Protein AF-A0A967RZT4-F1 (afdb_monomer_lite)

Radius of gyration: 15.17 Å; chains: 1; bounding box: 37×21×42 Å

pLDDT: mean 93.86, std 5.47, range [57.56, 97.88]

Foldseek 3Di:
DQVVVVHADEAEDEDAQDPVCVVPCPPCNVLFHCVQVVVVVVLCPDPNDPDHPWYWYTGSNDIGTDDDDDDDD

Structure (mmCIF, N/CA/C/O backbone):
data_AF-A0A967RZT4-F1
#
_entry.id   AF-A0A967RZT4-F1
#
loop_
_atom_site.group_PDB
_atom_site.id
_atom_site.type_symbol
_atom_site.label_atom_id
_atom_site.label_alt_id
_atom_site.label_comp_id
_atom_site.label_asym_id
_atom_site.label_entity_id
_atom_site.label_seq_id
_atom_site.pdbx_PDB_ins_code
_atom_site.Cartn_x
_atom_site.Cartn_y
_atom_site.Cartn_z
_atom_site.occupancy
_atom_site.B_iso_or_equiv
_atom_site.auth_seq_id
_atom_site.auth_comp_id
_atom_site.auth_asym_id
_atom_site.auth_atom_id
_atom_site.pdbx_PDB_model_num
ATOM 1 N N . GLU A 1 1 ? -11.768 12.844 15.560 1.00 57.56 1 GLU A N 1
ATOM 2 C CA . GLU A 1 1 ? -12.348 12.979 14.202 1.00 57.56 1 GLU A CA 1
ATOM 3 C C . GLU A 1 1 ? -12.429 11.613 13.517 1.00 57.56 1 GLU A C 1
ATOM 5 O O . GLU A 1 1 ? -11.948 10.663 14.124 1.00 57.56 1 GLU A O 1
ATOM 10 N N . GLY A 1 2 ? -13.076 11.508 12.341 1.00 85.31 2 GLY A N 1
ATOM 11 C CA . GLY A 1 2 ? -13.149 10.331 11.443 1.00 85.31 2 GLY A CA 1
ATOM 12 C C . GLY A 1 2 ? -13.678 9.018 12.040 1.00 85.31 2 GLY A C 1
ATOM 13 O O . GLY A 1 2 ? -14.800 8.600 11.756 1.00 85.31 2 GLY A O 1
ATOM 14 N N . ALA A 1 3 ? -12.883 8.398 12.912 1.00 88.19 3 ALA A N 1
ATOM 15 C CA . ALA A 1 3 ? -13.125 7.092 13.521 1.00 88.19 3 ALA A CA 1
ATOM 16 C C . ALA A 1 3 ? -14.476 6.989 14.252 1.00 88.19 3 ALA A C 1
ATOM 18 O O . ALA A 1 3 ? -15.157 5.976 14.135 1.00 88.19 3 ALA A O 1
ATOM 19 N N . LYS A 1 4 ? -14.927 8.060 14.931 1.00 93.00 4 LYS A N 1
ATOM 20 C CA . LYS A 1 4 ? -16.257 8.107 15.584 1.00 93.00 4 LYS A CA 1
ATOM 21 C C . LYS A 1 4 ? -17.441 7.949 14.617 1.00 93.00 4 LYS A C 1
ATOM 23 O O . LYS A 1 4 ? -18.552 7.695 15.059 1.00 93.00 4 LYS A O 1
ATOM 28 N N . TYR A 1 5 ? -17.201 8.126 13.320 1.00 94.81 5 TYR A N 1
ATOM 29 C CA . TYR A 1 5 ? -18.178 7.960 12.246 1.00 94.81 5 TYR A CA 1
ATOM 30 C C . TYR A 1 5 ? -17.880 6.723 11.384 1.00 94.81 5 TYR A C 1
ATOM 32 O O . TYR A 1 5 ? -18.402 6.613 10.281 1.00 94.81 5 TYR A O 1
ATOM 40 N N . GLY A 1 6 ? -17.010 5.815 11.846 1.00 90.94 6 GLY A N 1
ATOM 41 C CA . GLY A 1 6 ? -16.620 4.617 11.097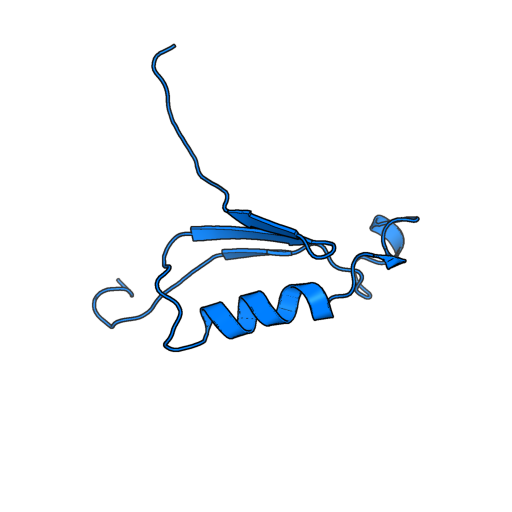 1.00 90.94 6 GLY A CA 1
ATOM 42 C C . GLY A 1 6 ? -15.715 4.888 9.890 1.00 90.94 6 GLY A C 1
ATOM 43 O O . GLY A 1 6 ? -15.516 3.996 9.071 1.00 90.94 6 GLY A O 1
ATOM 44 N N . ILE A 1 7 ? -15.152 6.095 9.766 1.00 95.12 7 ILE A N 1
ATOM 45 C CA . ILE A 1 7 ? -14.253 6.444 8.661 1.00 95.12 7 ILE A CA 1
ATOM 46 C C . ILE A 1 7 ? -12.858 5.901 8.974 1.00 95.12 7 ILE A C 1
ATOM 48 O O . ILE A 1 7 ? -12.185 6.395 9.883 1.00 95.12 7 ILE A O 1
ATOM 52 N N . LYS A 1 8 ? -12.434 4.893 8.206 1.00 96.12 8 LYS A N 1
ATOM 53 C CA . LYS A 1 8 ? -11.088 4.309 8.252 1.00 96.12 8 LYS A CA 1
ATOM 54 C C . LYS A 1 8 ? -10.174 5.051 7.283 1.00 96.12 8 LYS A C 1
ATOM 56 O O . LYS A 1 8 ? -10.588 5.411 6.183 1.00 96.12 8 LYS A O 1
ATOM 61 N N . VAL A 1 9 ? -8.930 5.274 7.692 1.00 95.94 9 VAL A N 1
ATOM 62 C CA . VAL A 1 9 ? -7.920 5.959 6.875 1.00 95.94 9 VAL A CA 1
ATOM 63 C C . VAL A 1 9 ? -6.623 5.176 6.964 1.00 95.94 9 VAL A C 1
ATOM 65 O O . VAL A 1 9 ? -6.172 4.892 8.064 1.00 95.94 9 VAL A O 1
ATOM 68 N N . ASN A 1 10 ? -6.013 4.848 5.830 1.00 96.25 10 ASN A N 1
ATOM 69 C CA . ASN A 1 10 ? -4.702 4.201 5.757 1.00 96.25 10 ASN A CA 1
ATOM 70 C C . ASN A 1 10 ? -3.863 4.884 4.673 1.00 96.25 10 ASN A C 1
ATOM 72 O O . ASN A 1 10 ? -4.415 5.514 3.767 1.00 96.25 10 ASN A O 1
ATOM 76 N N . ALA A 1 11 ? -2.543 4.743 4.752 1.00 97.38 11 ALA A N 1
ATOM 77 C CA . ALA A 1 11 ? -1.611 5.256 3.756 1.00 97.38 11 ALA A CA 1
ATOM 78 C C . ALA A 1 11 ? -0.934 4.111 2.998 1.00 97.38 11 ALA A C 1
ATOM 80 O O . ALA A 1 11 ? -0.559 3.089 3.577 1.00 97.38 11 ALA A O 1
ATOM 81 N N . ILE A 1 12 ? -0.739 4.308 1.696 1.00 97.56 12 ILE A N 1
ATOM 82 C CA . ILE A 1 12 ? 0.034 3.406 0.844 1.00 97.56 12 ILE A CA 1
ATOM 83 C C . ILE A 1 12 ? 1.224 4.192 0.300 1.00 97.56 12 ILE A C 1
ATOM 85 O O . ILE A 1 12 ? 1.057 5.298 -0.212 1.00 97.56 12 ILE A O 1
ATOM 89 N N . ALA A 1 13 ? 2.412 3.606 0.399 1.00 96.62 13 ALA A N 1
ATOM 90 C CA . ALA A 1 13 ? 3.629 4.008 -0.289 1.00 96.62 13 ALA A CA 1
ATOM 91 C C . ALA A 1 13 ? 3.841 3.053 -1.481 1.00 96.62 13 ALA A C 1
ATOM 93 O O . ALA A 1 13 ? 4.485 2.011 -1.328 1.00 96.62 13 ALA A O 1
ATOM 94 N N . PRO A 1 14 ? 3.235 3.330 -2.651 1.00 95.88 14 PRO A N 1
ATOM 95 C CA . PRO A 1 14 ? 3.317 2.432 -3.791 1.00 95.88 14 PRO A CA 1
ATOM 96 C C . PRO A 1 14 ? 4.635 2.615 -4.545 1.00 95.88 14 PRO A C 1
ATOM 98 O O . PRO A 1 14 ? 5.104 3.739 -4.734 1.00 95.88 14 PRO A O 1
ATOM 101 N N . VAL A 1 15 ? 5.176 1.516 -5.068 1.00 95.06 15 VAL A N 1
ATOM 102 C CA . VAL A 1 15 ? 6.209 1.559 -6.109 1.00 95.06 15 VAL A CA 1
ATOM 103 C C . VAL A 1 15 ? 5.687 0.811 -7.325 1.00 95.06 15 VAL A C 1
ATOM 105 O O . VAL A 1 15 ? 5.518 -0.407 -7.304 1.00 95.06 15 VAL A O 1
ATOM 108 N N . ALA A 1 16 ? 5.412 1.562 -8.385 1.00 95.75 16 ALA A N 1
ATOM 109 C CA . ALA A 1 16 ? 4.845 1.041 -9.618 1.00 95.75 16 ALA A CA 1
ATOM 110 C C . ALA A 1 16 ? 5.428 1.770 -10.830 1.00 95.75 16 ALA A C 1
ATOM 112 O O . ALA A 1 16 ? 5.758 2.958 -10.754 1.00 95.75 16 ALA A O 1
ATOM 113 N N . ARG A 1 17 ? 5.514 1.071 -11.960 1.00 95.25 17 ARG A N 1
ATOM 114 C CA . ARG A 1 17 ? 5.849 1.615 -13.272 1.00 95.25 17 ARG A CA 1
ATOM 115 C C . ARG A 1 17 ? 4.637 2.354 -13.824 1.00 95.25 17 ARG A C 1
ATOM 117 O O . ARG A 1 17 ? 3.648 1.760 -14.239 1.00 95.25 17 ARG A O 1
ATOM 124 N N . THR A 1 18 ? 4.737 3.670 -13.848 1.00 94.12 18 THR A N 1
ATOM 125 C CA . THR A 1 18 ? 3.752 4.582 -14.426 1.00 94.12 18 THR A CA 1
ATOM 126 C C . THR A 1 18 ? 4.467 5.508 -15.397 1.00 94.12 18 THR A C 1
ATOM 128 O O . THR A 1 18 ? 5.691 5.603 -15.369 1.00 94.12 18 THR A O 1
ATOM 131 N N . ARG A 1 19 ? 3.714 6.288 -16.177 1.00 93.94 19 ARG A N 1
ATOM 132 C CA . ARG A 1 19 ? 4.294 7.367 -16.992 1.00 93.94 19 ARG A CA 1
ATOM 133 C C . ARG A 1 19 ? 5.156 8.347 -16.174 1.00 93.94 19 ARG A C 1
ATOM 135 O O . ARG A 1 19 ? 6.057 8.962 -16.711 1.00 93.94 19 ARG A O 1
ATOM 142 N N . MET A 1 20 ? 4.881 8.521 -14.878 1.00 95.00 20 MET A N 1
ATOM 143 C CA . MET A 1 20 ? 5.647 9.430 -14.011 1.00 95.00 20 MET A CA 1
ATOM 144 C C . MET A 1 20 ? 6.965 8.819 -13.510 1.00 95.00 20 MET A C 1
ATOM 146 O O . MET A 1 20 ? 7.857 9.547 -13.089 1.00 95.00 20 MET A O 1
ATOM 150 N N . THR A 1 21 ? 7.078 7.490 -13.508 1.00 93.12 21 THR A N 1
ATOM 151 C CA . THR A 1 21 ? 8.158 6.750 -12.835 1.00 93.12 21 THR A CA 1
ATOM 152 C C . THR A 1 21 ? 8.969 5.864 -13.779 1.00 93.12 21 THR A C 1
ATOM 154 O O . THR A 1 21 ? 9.929 5.239 -13.336 1.00 93.12 21 THR A O 1
ATOM 157 N N . GLU A 1 22 ? 8.615 5.798 -15.066 1.00 87.31 22 GLU A N 1
ATOM 158 C CA . GLU A 1 22 ? 9.224 4.883 -16.038 1.00 87.31 22 GLU A CA 1
ATOM 159 C C . GLU A 1 22 ? 10.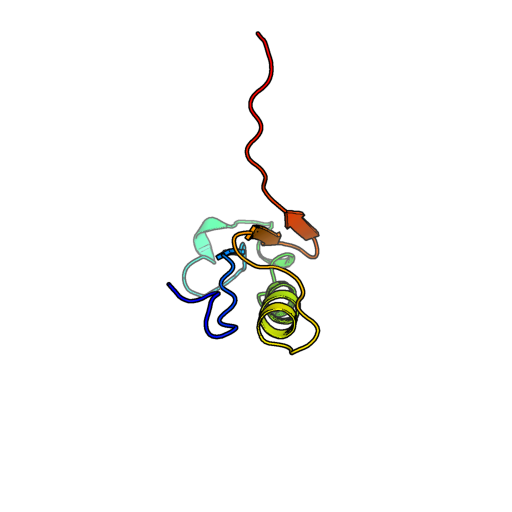740 5.062 -16.183 1.00 87.31 22 GLU A C 1
ATOM 161 O O . GLU A 1 22 ? 11.466 4.070 -16.146 1.00 87.31 22 GLU A O 1
ATOM 166 N N . ASP A 1 23 ? 11.222 6.305 -16.206 1.00 91.25 23 ASP A N 1
ATOM 167 C CA . ASP A 1 23 ? 12.652 6.614 -16.341 1.00 91.25 23 ASP A CA 1
ATOM 168 C C . ASP A 1 23 ? 13.437 6.485 -15.022 1.00 91.25 23 ASP A C 1
ATOM 170 O O . ASP A 1 23 ? 14.667 6.496 -15.020 1.00 91.25 23 ASP A O 1
ATOM 174 N N . LEU A 1 24 ? 12.746 6.352 -13.882 1.00 93.75 24 LEU A N 1
ATOM 175 C CA . LEU A 1 24 ? 13.365 6.305 -12.549 1.00 93.75 24 LEU A CA 1
ATOM 176 C C . LEU A 1 24 ? 13.676 4.878 -12.083 1.00 93.75 24 LEU A C 1
ATOM 178 O O . LEU A 1 24 ? 14.540 4.672 -11.234 1.00 93.75 24 LEU A O 1
ATOM 182 N N . LEU A 1 25 ? 12.939 3.892 -12.598 1.00 90.69 25 LEU A N 1
ATOM 183 C CA . LEU A 1 25 ? 12.927 2.528 -12.063 1.00 90.69 25 LEU A CA 1
ATOM 184 C C . LEU A 1 25 ? 13.933 1.590 -12.747 1.00 90.69 25 LEU A C 1
ATOM 186 O O . LEU A 1 25 ? 14.207 0.511 -12.225 1.00 90.69 25 LEU A O 1
ATOM 190 N N . GLY A 1 26 ? 14.500 1.970 -13.895 1.00 91.19 26 GLY A N 1
ATOM 191 C CA . GLY A 1 26 ? 15.489 1.152 -14.600 1.00 91.19 26 GLY A CA 1
ATOM 192 C C . GLY A 1 26 ? 14.998 -0.284 -14.884 1.00 91.19 26 GLY A C 1
ATOM 193 O O . GLY A 1 26 ? 13.810 -0.491 -15.143 1.00 91.19 26 GLY A O 1
ATOM 194 N N . PRO A 1 27 ? 15.873 -1.308 -14.811 1.00 91.06 27 PRO A N 1
ATOM 195 C CA . PRO A 1 27 ? 15.516 -2.686 -15.170 1.00 91.06 27 PRO A CA 1
ATOM 196 C C . PRO A 1 27 ? 14.424 -3.326 -14.302 1.00 91.06 27 PRO A C 1
ATOM 198 O O . PRO A 1 27 ? 13.790 -4.288 -14.726 1.00 91.06 27 PRO A O 1
ATOM 201 N N . VAL A 1 28 ? 14.187 -2.830 -13.080 1.00 90.38 28 VAL A N 1
ATOM 202 C CA . VAL A 1 28 ? 13.164 -3.418 -12.197 1.00 90.38 28 VAL A CA 1
ATOM 203 C C . VAL A 1 28 ? 11.742 -3.007 -12.581 1.00 90.38 28 VAL A C 1
ATOM 205 O O . VAL A 1 28 ? 10.793 -3.628 -12.106 1.00 90.38 28 VAL A O 1
ATOM 208 N N . ALA A 1 29 ? 11.578 -2.020 -13.470 1.00 92.31 29 ALA A N 1
ATOM 209 C CA . ALA A 1 29 ? 10.281 -1.501 -13.899 1.00 92.31 29 ALA A CA 1
ATOM 210 C C . ALA A 1 29 ? 9.343 -2.583 -14.466 1.00 92.31 29 ALA A C 1
ATOM 212 O O . ALA A 1 29 ? 8.131 -2.496 -14.282 1.00 92.31 29 ALA A O 1
ATOM 213 N N . GLU A 1 30 ? 9.883 -3.620 -15.115 1.00 91.19 30 GLU A N 1
ATOM 214 C CA . GLU A 1 30 ? 9.096 -4.735 -15.670 1.00 91.19 30 GLU A CA 1
ATOM 215 C C . GLU A 1 30 ? 8.366 -5.553 -14.600 1.00 91.19 30 GLU A C 1
ATOM 217 O O . GLU A 1 30 ? 7.332 -6.154 -14.878 1.00 91.19 30 GLU A O 1
ATOM 222 N N . LYS A 1 31 ? 8.881 -5.561 -13.368 1.00 92.50 31 LYS A N 1
ATOM 223 C CA . LYS A 1 31 ? 8.286 -6.292 -12.244 1.00 92.50 31 LYS A CA 1
ATOM 224 C C . LYS A 1 31 ? 7.314 -5.447 -11.431 1.00 92.50 31 LYS A C 1
ATOM 226 O O . LYS A 1 31 ? 6.764 -5.959 -10.470 1.00 92.50 31 LYS A O 1
ATOM 231 N N . LEU A 1 32 ? 7.152 -4.166 -11.756 1.00 95.19 32 LEU A N 1
ATOM 232 C CA . LEU A 1 32 ? 6.441 -3.186 -10.936 1.00 95.19 32 LEU A CA 1
ATOM 233 C C . LEU A 1 32 ? 5.128 -2.765 -11.604 1.00 95.19 32 LEU A C 1
ATOM 235 O O . LEU A 1 32 ? 4.859 -1.578 -11.755 1.00 95.19 32 LEU A O 1
ATOM 239 N N . ASP A 1 33 ? 4.314 -3.725 -12.037 1.00 95.19 33 ASP A N 1
ATOM 240 C CA . ASP A 1 33 ? 3.016 -3.425 -12.647 1.00 95.19 33 ASP A CA 1
ATOM 241 C C . ASP A 1 33 ? 2.085 -2.742 -11.615 1.00 95.19 33 ASP A C 1
ATOM 243 O O . ASP A 1 33 ? 1.879 -3.293 -10.527 1.00 95.19 33 ASP A O 1
ATOM 247 N N . PRO A 1 34 ? 1.488 -1.568 -11.917 1.00 95.38 34 PRO A N 1
ATOM 248 C CA . PRO A 1 34 ? 0.475 -0.939 -11.066 1.00 95.38 34 PRO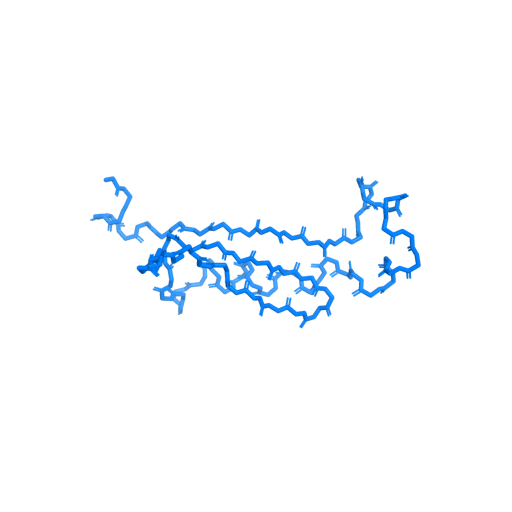 A CA 1
ATOM 249 C C . PRO A 1 34 ? -0.675 -1.869 -10.644 1.00 95.38 34 PRO A C 1
ATOM 251 O O . PRO A 1 34 ? -1.243 -1.686 -9.562 1.00 95.38 34 PRO A O 1
ATOM 254 N N . ALA A 1 35 ? -1.003 -2.887 -11.445 1.00 96.06 35 ALA A N 1
ATOM 255 C CA . ALA A 1 35 ? -2.007 -3.900 -11.118 1.00 96.06 35 ALA A CA 1
ATOM 256 C C . ALA A 1 35 ? -1.650 -4.739 -9.880 1.00 96.06 35 ALA A C 1
ATOM 258 O O . ALA A 1 35 ? -2.524 -5.372 -9.294 1.00 96.06 35 ALA A O 1
ATOM 259 N N . GLN A 1 36 ? -0.392 -4.733 -9.441 1.00 95.31 36 GLN A N 1
ATOM 260 C CA . GLN A 1 36 ? 0.019 -5.381 -8.195 1.00 95.31 36 GLN A CA 1
ATOM 261 C C . GLN A 1 36 ? -0.273 -4.524 -6.954 1.00 95.31 36 GLN A C 1
ATOM 263 O O . GLN A 1 36 ? -0.272 -5.043 -5.841 1.00 95.31 36 GLN A O 1
ATOM 268 N N . VAL A 1 37 ? -0.545 -3.226 -7.128 1.00 96.75 37 VAL A N 1
ATOM 269 C CA . VAL A 1 37 ? -0.909 -2.304 -6.039 1.00 96.75 37 VAL A CA 1
ATOM 270 C C . VAL A 1 37 ? -2.425 -2.252 -5.833 1.00 96.75 37 VAL A C 1
ATOM 272 O O . VAL A 1 37 ? -2.898 -2.164 -4.697 1.00 96.75 37 VAL A O 1
ATOM 275 N N . SER A 1 38 ? -3.206 -2.329 -6.914 1.00 96.12 38 SER A N 1
ATOM 276 C CA . SER A 1 38 ? -4.663 -2.135 -6.874 1.00 96.12 38 SER A CA 1
ATOM 277 C C . SER A 1 38 ? -5.439 -3.081 -5.939 1.00 96.12 38 SER A C 1
ATOM 279 O O . SER A 1 38 ? -6.398 -2.599 -5.330 1.00 96.12 38 SER A O 1
ATOM 281 N N . PRO A 1 39 ? -5.055 -4.358 -5.709 1.00 96.62 39 PRO A N 1
ATOM 282 C CA . PRO A 1 39 ? -5.785 -5.224 -4.784 1.00 96.62 39 PRO A CA 1
ATOM 283 C C . PRO A 1 39 ? -5.727 -4.730 -3.335 1.00 96.62 39 PRO A C 1
ATOM 285 O O . PRO A 1 39 ? -6.707 -4.862 -2.605 1.00 96.62 39 PRO A O 1
ATOM 288 N N . VAL A 1 40 ? -4.615 -4.111 -2.921 1.00 97.25 40 VAL A N 1
ATOM 289 C CA . VAL A 1 40 ? -4.475 -3.547 -1.568 1.00 97.25 40 VAL A CA 1
ATOM 290 C C . VAL A 1 40 ? -5.388 -2.334 -1.396 1.00 97.25 40 VAL A C 1
ATOM 292 O O . VAL A 1 40 ? -6.062 -2.209 -0.376 1.00 97.25 40 VAL A O 1
ATOM 295 N N . VAL A 1 41 ? -5.476 -1.479 -2.420 1.00 97.06 41 VAL A N 1
ATOM 296 C CA . VAL A 1 41 ? -6.411 -0.341 -2.434 1.00 97.06 41 VAL A CA 1
ATOM 297 C C . VAL A 1 41 ? -7.855 -0.838 -2.343 1.00 97.06 41 VAL A C 1
ATOM 299 O O . VAL A 1 41 ? -8.622 -0.354 -1.513 1.00 97.06 41 VAL A O 1
ATOM 302 N N . ALA A 1 42 ? -8.215 -1.839 -3.153 1.00 97.81 42 ALA A N 1
ATOM 303 C CA . ALA A 1 42 ? -9.548 -2.433 -3.140 1.00 97.81 42 ALA A CA 1
ATOM 304 C C . ALA A 1 42 ? -9.890 -3.033 -1.769 1.00 97.81 42 ALA A C 1
ATOM 306 O O . ALA A 1 42 ? -10.987 -2.807 -1.262 1.00 97.81 42 ALA A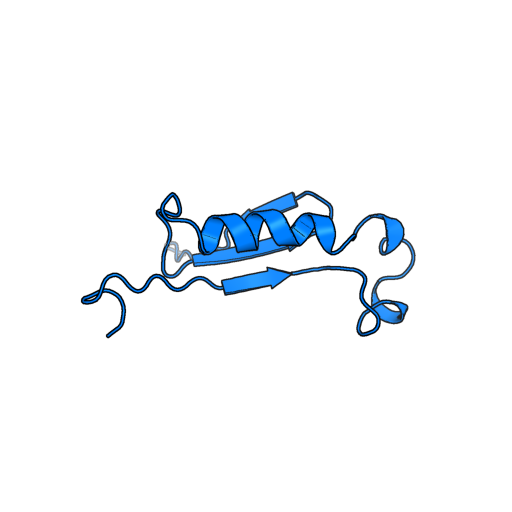 O 1
ATOM 307 N N . TYR A 1 43 ? -8.939 -3.731 -1.140 1.00 97.56 43 TYR A N 1
ATOM 308 C CA . TYR A 1 43 ? -9.112 -4.247 0.213 1.00 97.56 43 TYR A CA 1
ATOM 309 C C . TYR A 1 43 ? -9.356 -3.115 1.215 1.00 97.56 43 TYR A C 1
ATOM 311 O O . TYR A 1 43 ? -10.343 -3.185 1.939 1.00 97.56 43 TYR A O 1
ATOM 319 N N . PHE A 1 44 ? -8.553 -2.044 1.213 1.00 97.44 44 PHE A N 1
ATOM 320 C CA . PHE A 1 44 ? -8.730 -0.911 2.134 1.00 97.44 44 PHE A CA 1
ATOM 321 C C . PHE A 1 44 ? -10.066 -0.180 1.986 1.00 97.44 44 PHE A C 1
ATOM 323 O O . PHE A 1 44 ? -10.557 0.370 2.971 1.00 97.44 44 PHE A O 1
ATOM 330 N N . CYS A 1 45 ? -10.658 -0.193 0.793 1.00 97.00 45 CYS A N 1
ATOM 331 C CA . CYS A 1 45 ? -11.984 0.370 0.539 1.00 97.00 45 CYS A CA 1
ATOM 332 C 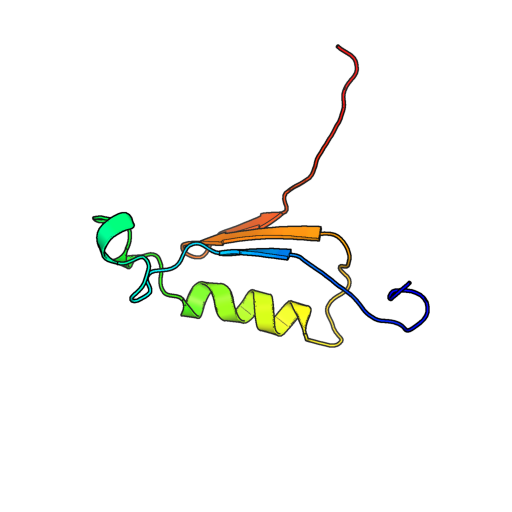C . CYS A 1 45 ? -13.138 -0.617 0.787 1.00 97.00 45 CYS A C 1
ATOM 334 O O . CYS A 1 45 ? -14.297 -0.215 0.710 1.00 97.00 45 CYS A O 1
ATOM 336 N N . SER A 1 46 ? -12.849 -1.892 1.054 1.00 97.81 46 SER A N 1
ATOM 337 C CA . SER A 1 46 ? -13.866 -2.913 1.313 1.00 97.81 46 SER A CA 1
ATOM 338 C C . SER A 1 46 ? -14.337 -2.908 2.769 1.00 97.81 46 SER A C 1
ATOM 340 O O . SER A 1 46 ? -13.611 -2.506 3.680 1.00 97.81 46 SER A O 1
ATOM 342 N N . GLU A 1 47 ? -15.536 -3.442 3.011 1.00 96.12 47 GLU A N 1
ATOM 343 C CA . GLU A 1 47 ? -16.067 -3.637 4.368 1.00 96.12 47 GLU A CA 1
ATOM 344 C C . GLU A 1 47 ? -15.208 -4.595 5.210 1.00 96.12 47 GLU A C 1
ATOM 346 O O . GLU A 1 47 ? -15.172 -4.474 6.433 1.00 96.12 47 GLU A O 1
ATOM 351 N N . ALA A 1 48 ? -14.469 -5.499 4.556 1.00 97.31 48 ALA A N 1
ATOM 352 C CA . ALA 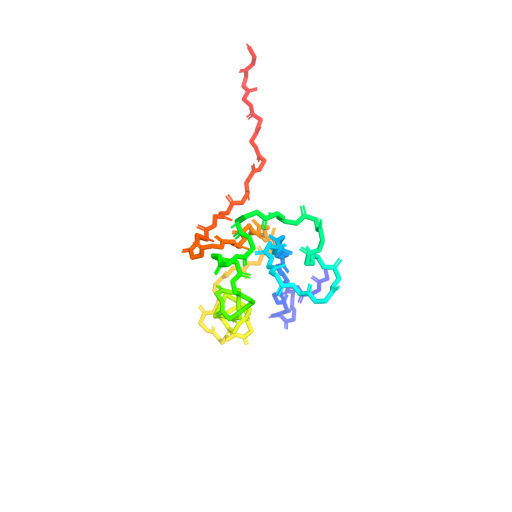A 1 48 ? -13.581 -6.460 5.203 1.00 97.31 48 ALA A CA 1
ATOM 353 C C . ALA A 1 48 ? -12.292 -5.831 5.764 1.00 97.31 48 ALA A C 1
ATOM 355 O O . ALA A 1 48 ? -11.576 -6.494 6.508 1.00 97.31 48 ALA A O 1
ATOM 356 N N . CYS A 1 49 ? -11.965 -4.578 5.425 1.00 96.31 49 CYS A N 1
ATOM 357 C CA . CYS A 1 49 ? -10.765 -3.923 5.942 1.00 96.31 49 CYS A CA 1
ATOM 358 C C . CYS A 1 49 ? -10.885 -3.665 7.442 1.00 96.31 49 CYS A C 1
ATOM 360 O O . CYS A 1 49 ? -11.685 -2.834 7.862 1.00 96.31 49 CYS A O 1
ATOM 362 N N . GLU A 1 50 ? -10.048 -4.292 8.258 1.00 94.62 50 GLU A N 1
ATOM 363 C CA . GLU A 1 50 ? -10.030 -4.057 9.711 1.00 94.62 50 GLU A CA 1
ATOM 364 C C . GLU A 1 50 ? -9.045 -2.957 10.139 1.00 94.62 50 GLU A C 1
ATOM 366 O O . GLU A 1 50 ? -9.043 -2.531 11.292 1.00 94.62 50 GLU A O 1
ATOM 371 N N . PHE A 1 51 ? -8.226 -2.456 9.213 1.00 95.44 51 PHE A N 1
ATOM 372 C CA . PHE A 1 51 ? -7.121 -1.552 9.524 1.00 95.44 51 PHE A CA 1
ATOM 373 C C . PHE A 1 51 ? -7.510 -0.073 9.433 1.00 95.44 51 PHE A C 1
ATOM 375 O O . PHE A 1 51 ? -8.267 0.352 8.556 1.00 95.44 51 PHE A O 1
ATOM 382 N N . THR A 1 52 ? -6.935 0.734 10.321 1.00 95.75 52 THR A N 1
ATOM 383 C CA . THR A 1 52 ? -6.971 2.198 10.269 1.00 95.75 52 THR A CA 1
ATOM 384 C C . THR A 1 52 ? -5.704 2.755 10.916 1.00 95.75 52 THR A C 1
ATOM 386 O O . THR A 1 52 ? -5.218 2.203 11.898 1.00 95.75 52 THR A O 1
ATOM 389 N N . GLY A 1 53 ? -5.185 3.863 10.395 1.00 94.81 53 GLY A N 1
ATOM 390 C CA . GLY A 1 53 ? -3.974 4.531 10.877 1.00 94.81 53 GLY A CA 1
ATOM 391 C C . GLY A 1 53 ? -2.663 3.868 10.449 1.00 94.81 53 GLY A C 1
ATOM 392 O O . GLY A 1 53 ? -1.613 4.249 10.955 1.00 94.81 53 GLY A O 1
ATOM 393 N N . GLU A 1 54 ? -2.705 2.899 9.535 1.00 96.00 54 GLU A N 1
ATOM 394 C CA . GLU A 1 54 ? -1.531 2.119 9.137 1.00 96.00 54 GLU A CA 1
ATOM 395 C C . GLU A 1 54 ? -0.884 2.661 7.852 1.00 96.00 54 GLU A C 1
ATOM 397 O O . GLU A 1 54 ? -1.555 3.252 6.997 1.00 96.00 54 GLU A O 1
ATOM 402 N N . ILE A 1 55 ? 0.418 2.408 7.685 1.00 97.56 55 ILE A N 1
ATOM 403 C CA . ILE A 1 55 ? 1.188 2.755 6.480 1.00 97.56 55 ILE A CA 1
ATOM 404 C C . ILE A 1 55 ? 1.740 1.474 5.853 1.00 97.56 55 ILE A C 1
ATOM 406 O O . ILE A 1 55 ? 2.376 0.665 6.530 1.00 97.56 55 ILE A O 1
ATOM 410 N N . TRP A 1 56 ? 1.529 1.295 4.551 1.00 97.88 56 TRP A N 1
ATOM 411 C CA . TRP A 1 56 ? 1.902 0.073 3.839 1.00 97.88 56 TRP A CA 1
ATOM 412 C C . TRP A 1 56 ? 2.773 0.370 2.620 1.00 97.88 56 TRP A C 1
ATOM 414 O O . TRP A 1 56 ? 2.430 1.227 1.812 1.00 97.88 56 TRP A O 1
ATOM 424 N N . SER A 1 57 ? 3.874 -0.362 2.459 1.00 97.56 57 SER A N 1
ATOM 425 C CA . SER A 1 57 ? 4.645 -0.417 1.215 1.00 97.56 57 SER A CA 1
ATOM 426 C C . SER A 1 57 ? 4.096 -1.521 0.321 1.00 97.56 57 SER A C 1
ATOM 428 O O . SER A 1 57 ? 3.902 -2.651 0.783 1.00 97.56 57 SER A O 1
ATOM 430 N N . VAL A 1 58 ? 3.848 -1.201 -0.950 1.00 97.69 58 VAL A N 1
ATOM 431 C CA . VAL A 1 58 ? 3.343 -2.165 -1.936 1.00 97.69 58 VAL A CA 1
ATOM 432 C C . VAL A 1 58 ? 4.122 -2.020 -3.234 1.00 97.69 58 VAL A C 1
ATOM 434 O O . VAL A 1 58 ? 4.087 -0.968 -3.875 1.00 97.69 58 VAL A O 1
ATOM 437 N N . ALA A 1 59 ? 4.845 -3.074 -3.608 1.00 95.38 59 ALA A N 1
ATOM 438 C CA . ALA A 1 59 ? 5.748 -3.063 -4.753 1.00 95.38 59 ALA A CA 1
ATOM 439 C C . ALA A 1 59 ? 6.073 -4.488 -5.210 1.00 95.38 59 ALA A C 1
ATOM 441 O O . ALA A 1 59 ? 6.393 -5.341 -4.385 1.00 95.38 59 ALA A O 1
ATOM 442 N N . GLY A 1 60 ? 6.044 -4.747 -6.519 1.00 92.38 60 GLY A N 1
ATOM 443 C CA . GLY A 1 60 ? 6.599 -5.977 -7.099 1.00 92.38 60 GLY A CA 1
ATOM 444 C C . GLY A 1 60 ? 6.015 -7.274 -6.539 1.00 92.38 60 GLY A C 1
ATOM 445 O O . GLY A 1 60 ? 6.750 -8.232 -6.307 1.00 92.38 60 GLY A O 1
ATOM 446 N N . GLY A 1 61 ? 4.714 -7.283 -6.240 1.00 92.62 61 GLY A N 1
ATOM 447 C CA . GLY A 1 61 ? 4.023 -8.413 -5.607 1.00 92.62 61 GLY A CA 1
ATOM 448 C C . GLY A 1 61 ? 4.271 -8.572 -4.101 1.00 92.62 61 GLY A C 1
ATOM 449 O O . GLY A 1 61 ? 3.783 -9.530 -3.509 1.00 92.62 61 GLY A O 1
ATOM 450 N N . THR A 1 62 ? 4.998 -7.651 -3.466 1.00 95.38 62 THR A N 1
ATOM 451 C CA . THR A 1 62 ? 5.228 -7.636 -2.015 1.00 95.38 62 THR A CA 1
ATOM 452 C C . THR A 1 62 ? 4.337 -6.599 -1.341 1.00 95.38 62 THR A C 1
ATOM 454 O O . THR A 1 62 ? 4.193 -5.476 -1.828 1.00 95.38 62 THR A O 1
ATOM 457 N N . VAL A 1 63 ? 3.768 -6.978 -0.197 1.00 97.38 63 VAL A N 1
ATOM 458 C CA . VAL A 1 63 ? 2.964 -6.120 0.679 1.00 97.38 63 VAL A CA 1
ATOM 459 C C . VAL A 1 63 ? 3.617 -6.123 2.057 1.00 97.38 63 VAL A C 1
ATOM 461 O O . VAL A 1 63 ? 3.860 -7.185 2.630 1.00 97.38 63 VAL A O 1
ATOM 464 N N . SER A 1 64 ? 3.951 -4.952 2.591 1.00 97.12 64 SER A N 1
ATOM 465 C CA . SER A 1 64 ? 4.638 -4.824 3.881 1.00 97.12 64 SER A CA 1
ATOM 466 C C . SER A 1 64 ? 4.072 -3.664 4.684 1.00 97.12 64 SER A C 1
ATOM 468 O O . SER A 1 64 ? 3.859 -2.582 4.146 1.00 97.12 64 SER A O 1
ATOM 470 N N . ARG A 1 65 ? 3.847 -3.876 5.981 1.00 96.38 65 ARG A N 1
ATOM 471 C CA . ARG A 1 65 ? 3.370 -2.840 6.900 1.00 96.38 65 ARG A CA 1
ATOM 472 C C . ARG A 1 65 ? 4.555 -2.153 7.571 1.00 96.38 65 ARG A C 1
ATOM 474 O O . ARG A 1 65 ? 5.408 -2.831 8.143 1.00 96.38 65 ARG A O 1
ATOM 481 N N . PHE A 1 66 ? 4.588 -0.826 7.538 1.00 95.69 66 PHE A N 1
ATOM 482 C CA . PHE A 1 66 ? 5.528 -0.052 8.338 1.00 95.69 66 PHE A CA 1
ATOM 483 C C . PHE A 1 66 ? 5.001 0.101 9.759 1.00 95.69 66 PHE A C 1
ATOM 485 O O . PHE A 1 66 ? 3.818 0.349 9.968 1.00 95.69 66 PHE A O 1
ATOM 492 N N . PHE A 1 67 ? 5.896 0.001 10.734 1.00 93.25 67 PHE A N 1
ATOM 493 C CA . PHE A 1 67 ? 5.606 0.381 12.107 1.00 93.25 67 PHE A CA 1
ATOM 494 C C . PHE A 1 67 ? 6.776 1.189 12.655 1.00 93.25 67 PHE A C 1
ATOM 496 O O . PHE A 1 67 ? 7.923 1.005 12.245 1.00 93.25 67 PHE A O 1
ATOM 503 N N . ILE A 1 68 ? 6.473 2.091 13.580 1.00 91.31 68 ILE A N 1
ATOM 504 C CA . ILE A 1 68 ? 7.477 2.830 14.336 1.00 91.31 68 ILE A CA 1
ATOM 505 C C . ILE A 1 68 ? 7.496 2.222 15.732 1.00 91.31 68 ILE A C 1
ATOM 507 O O . ILE A 1 68 ? 6.465 2.161 16.398 1.00 91.31 68 ILE A O 1
ATOM 511 N N . GLY A 1 69 ? 8.664 1.745 16.151 1.00 92.56 69 GLY A N 1
ATOM 512 C CA . GLY A 1 69 ? 8.902 1.233 17.495 1.00 92.56 69 GLY A CA 1
ATOM 513 C C . GLY A 1 69 ? 10.014 2.025 18.167 1.00 92.56 69 GLY A C 1
ATOM 514 O O . GLY A 1 69 ? 10.979 2.414 17.513 1.00 92.56 69 GLY A O 1
ATOM 515 N N . LEU A 1 70 ? 9.873 2.251 19.468 1.00 94.19 70 LEU A N 1
ATOM 516 C CA . LEU A 1 70 ? 10.924 2.787 20.324 1.00 94.19 70 LEU A CA 1
ATOM 517 C C . LEU A 1 70 ? 11.341 1.681 21.299 1.00 94.19 70 LEU A C 1
ATOM 519 O O . LEU A 1 70 ? 10.474 1.072 21.924 1.00 94.19 70 LEU A O 1
ATOM 523 N N . THR A 1 71 ? 12.640 1.415 21.416 1.00 92.06 71 THR A N 1
ATOM 524 C CA . THR A 1 71 ? 13.204 0.470 22.393 1.00 92.06 71 THR A CA 1
ATOM 525 C C . THR A 1 71 ? 13.980 1.221 23.471 1.00 92.06 71 THR A C 1
ATOM 527 O O . THR A 1 71 ? 14.376 2.368 23.263 1.00 92.06 71 THR A O 1
ATOM 530 N N . GLU A 1 72 ? 14.219 0.575 24.613 1.00 89.19 72 GLU A N 1
ATOM 531 C CA . GLU A 1 72 ? 15.268 1.029 25.533 1.00 89.19 72 GLU A CA 1
ATOM 532 C C . GLU A 1 72 ? 16.633 0.910 24.829 1.00 89.19 72 GLU A C 1
ATOM 534 O O . GLU A 1 72 ? 16.844 -0.019 24.041 1.00 89.19 72 GLU A O 1
ATOM 539 N N . GLY A 1 73 ? 17.492 1.915 25.026 1.00 76.62 73 GLY A N 1
ATOM 540 C CA . GLY A 1 73 ? 18.826 2.006 24.422 1.00 76.62 73 GLY A CA 1
ATOM 541 C C . GLY A 1 73 ? 19.903 1.313 25.238 1.00 76.62 73 GLY A C 1
ATOM 542 O O . GLY A 1 73 ? 19.721 1.196 26.470 1.00 76.62 73 GLY A O 1
#

Sequence (73 aa):
EGAKYGIKVNAIAPVARTRMTEDLLGPVAEKLDPAQVSPVVAYFCSEACEFTGEIWSVAGGTVSRFFIGLTEG

Secondary structure (DSSP, 8-state):
--GGGT----EEEEE---TTTTTTSGGGGGG--GGGTHHHHHHHHSTT----S-EEEEETTEEEEE-------